Protein AF-A0A7C4RC76-F1 (afdb_monomer_lite)

Secondary structure (DSSP, 8-state):
-----TTS--S-SS-EEEEEEES-GGG-S-HHHHHHHHHHHEEEEEEEEEE--SSSHHHHHTT-SS-----

Structure (mmCIF, N/CA/C/O backbone):
data_AF-A0A7C4RC76-F1
#
_entry.id   AF-A0A7C4RC76-F1
#
loop_
_atom_site.group_PDB
_atom_site.id
_atom_site.type_symbol
_atom_site.label_atom_id
_atom_site.label_alt_id
_atom_site.label_comp_id
_atom_site.label_asym_id
_atom_site.label_entity_id
_atom_site.label_seq_id
_atom_site.pdbx_PDB_ins_code
_atom_site.Cartn_x
_atom_site.Cartn_y
_atom_site.Cartn_z
_atom_site.occupancy
_atom_site.B_iso_or_equiv
_atom_site.auth_seq_id
_atom_site.auth_comp_id
_atom_site.auth_asym_id
_atom_site.auth_atom_id
_atom_site.pdbx_PDB_model_num
ATOM 1 N N . MET A 1 1 ? 5.041 -4.709 16.627 1.00 41.16 1 MET A N 1
ATOM 2 C CA . MET A 1 1 ? 5.827 -4.388 15.419 1.00 41.16 1 MET A CA 1
ATOM 3 C C . MET A 1 1 ? 5.985 -5.677 14.639 1.00 41.16 1 MET A C 1
ATOM 5 O O . MET A 1 1 ? 6.846 -6.480 14.966 1.00 41.16 1 MET A O 1
ATOM 9 N N . THR A 1 2 ? 5.062 -5.936 13.717 1.00 43.34 2 THR A N 1
ATOM 10 C CA . THR A 1 2 ? 5.078 -7.151 12.893 1.00 43.34 2 THR A CA 1
ATOM 11 C C . THR A 1 2 ? 5.640 -6.760 11.537 1.00 43.34 2 THR A C 1
ATOM 13 O O . THR A 1 2 ? 5.079 -5.893 10.875 1.00 43.34 2 THR A O 1
ATOM 16 N N . PHE A 1 3 ? 6.769 -7.350 11.153 1.00 44.50 3 PHE A N 1
ATOM 17 C CA . PHE A 1 3 ? 7.299 -7.222 9.800 1.00 44.50 3 PHE A CA 1
ATOM 18 C C . PHE A 1 3 ? 6.483 -8.135 8.887 1.00 44.50 3 PHE A C 1
ATOM 20 O O . PHE A 1 3 ? 6.314 -9.317 9.187 1.00 44.50 3 PHE A O 1
ATOM 27 N N . VAL A 1 4 ? 5.940 -7.580 7.809 1.00 51.09 4 VAL A N 1
ATOM 28 C CA . VAL A 1 4 ? 5.093 -8.307 6.863 1.00 51.09 4 VAL A CA 1
ATOM 29 C C . VAL A 1 4 ? 5.813 -8.340 5.521 1.00 51.09 4 VAL A C 1
ATOM 31 O O . VAL A 1 4 ? 5.948 -7.312 4.868 1.00 51.09 4 VAL A O 1
ATOM 34 N N . ALA A 1 5 ? 6.283 -9.519 5.117 1.00 50.94 5 ALA A N 1
ATOM 35 C CA . ALA A 1 5 ? 6.720 -9.766 3.748 1.00 50.94 5 ALA A CA 1
ATOM 36 C C . ALA A 1 5 ? 5.480 -10.097 2.901 1.00 50.94 5 ALA A C 1
ATOM 38 O O . ALA A 1 5 ? 4.773 -11.066 3.185 1.0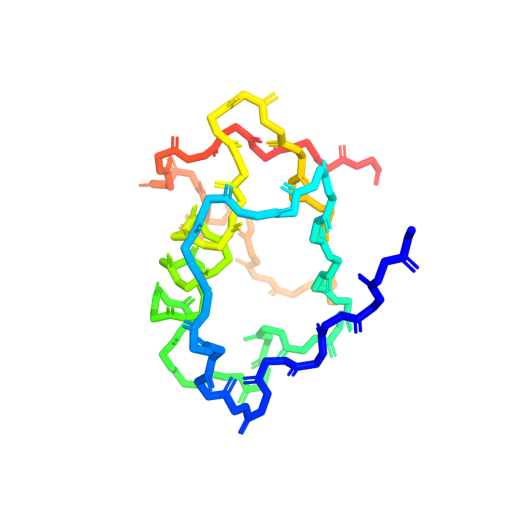0 50.94 5 ALA A O 1
ATOM 39 N N . LEU A 1 6 ? 5.192 -9.284 1.882 1.00 55.31 6 LEU A N 1
ATOM 40 C CA . LEU A 1 6 ? 3.999 -9.383 1.022 1.00 55.31 6 LEU A CA 1
ATOM 41 C C . LEU A 1 6 ? 4.128 -10.456 -0.071 1.00 55.31 6 LEU A C 1
ATOM 43 O O . LEU A 1 6 ? 3.596 -10.321 -1.167 1.00 55.31 6 LEU A O 1
ATOM 47 N N . GLU A 1 7 ? 4.809 -11.556 0.234 1.00 52.72 7 GLU A N 1
ATOM 48 C CA . GLU A 1 7 ? 4.915 -12.716 -0.660 1.00 52.72 7 GLU A CA 1
ATOM 49 C C . GLU A 1 7 ? 3.670 -13.618 -0.566 1.00 52.72 7 GLU A C 1
ATOM 51 O O . GLU A 1 7 ? 3.534 -14.605 -1.289 1.00 52.72 7 GLU A O 1
ATOM 56 N N . LYS A 1 8 ? 2.746 -13.294 0.352 1.00 58.34 8 LYS A N 1
ATOM 57 C CA . LYS A 1 8 ? 1.559 -14.090 0.668 1.00 58.34 8 LYS A CA 1
ATOM 58 C C . LYS A 1 8 ? 0.382 -13.201 1.074 1.00 58.34 8 LYS A C 1
ATOM 60 O O . LYS A 1 8 ? 0.564 -12.202 1.765 1.00 58.34 8 LYS A O 1
ATOM 65 N N . ILE A 1 9 ? -0.829 -13.610 0.694 1.00 63.94 9 ILE A N 1
ATOM 66 C CA . ILE A 1 9 ? -2.078 -12.962 1.119 1.00 63.94 9 ILE A CA 1
ATOM 67 C C . ILE A 1 9 ? -2.232 -13.129 2.634 1.00 63.94 9 ILE A C 1
ATOM 69 O O . ILE A 1 9 ? -2.195 -14.251 3.148 1.00 63.94 9 ILE A O 1
ATOM 73 N N . PHE A 1 10 ? -2.412 -12.016 3.345 1.00 70.94 10 PHE A N 1
ATOM 74 C CA . PHE A 1 10 ? -2.642 -12.027 4.788 1.00 70.94 10 PHE A CA 1
ATOM 75 C C . PHE A 1 10 ? -4.130 -12.233 5.101 1.00 70.94 10 PHE A C 1
ATOM 77 O O . PHE A 1 10 ? -4.954 -11.489 4.574 1.00 70.94 10 PHE A O 1
ATOM 84 N N . PRO A 1 1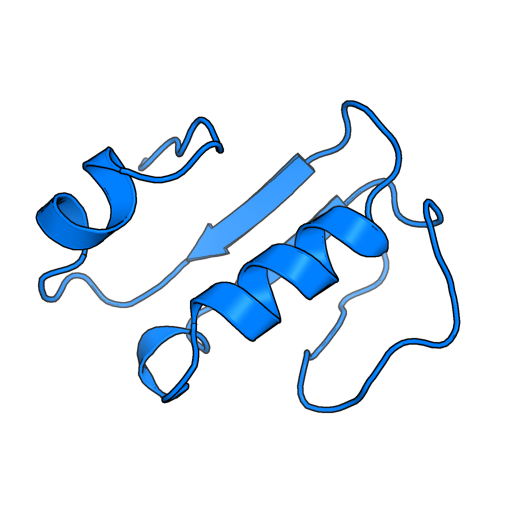1 ? -4.504 -13.170 5.991 1.00 77.31 11 PRO A N 1
ATOM 85 C CA . PRO A 1 11 ? -5.909 -13.479 6.283 1.00 77.31 11 PRO A CA 1
ATOM 86 C C . PRO A 1 11 ? -6.588 -12.476 7.235 1.00 77.31 11 PRO A C 1
ATOM 88 O O . PRO A 1 11 ? -7.668 -12.758 7.743 1.00 77.31 11 PRO A O 1
ATOM 91 N N . LEU A 1 12 ? -5.943 -11.346 7.537 1.00 83.75 12 LEU A N 1
ATOM 92 C CA . LEU A 1 12 ? -6.409 -10.359 8.510 1.00 83.75 12 LEU A CA 1
ATOM 93 C C . LEU A 1 12 ? -6.612 -9.002 7.841 1.00 83.75 12 LEU A C 1
ATOM 95 O O . LEU A 1 12 ? -5.761 -8.576 7.061 1.00 83.75 12 LEU A O 1
ATOM 99 N N . ASP A 1 13 ? -7.693 -8.319 8.207 1.00 91.19 13 ASP A N 1
ATOM 100 C CA . ASP A 1 13 ? -8.062 -6.975 7.751 1.00 91.19 13 ASP A CA 1
ATOM 101 C C . ASP A 1 13 ? -7.947 -6.005 8.931 1.00 91.19 13 ASP A C 1
ATOM 103 O O . ASP A 1 13 ? -8.303 -6.373 10.053 1.00 91.19 13 ASP A O 1
ATOM 107 N N . ASN A 1 14 ? -7.501 -4.764 8.700 1.00 92.12 14 ASN A N 1
ATOM 108 C CA . ASN A 1 14 ? -7.545 -3.686 9.701 1.00 92.12 14 ASN A CA 1
ATOM 109 C C . ASN A 1 14 ? -6.950 -4.104 11.070 1.00 92.12 14 ASN A C 1
ATOM 111 O O . ASN A 1 14 ? -7.532 -3.870 12.130 1.00 92.12 14 ASN A O 1
ATOM 115 N N . CYS A 1 15 ? -5.797 -4.778 11.047 1.00 91.50 15 CYS A N 1
ATOM 116 C CA . CYS A 1 15 ? -5.177 -5.390 12.228 1.00 91.50 15 CYS A CA 1
ATOM 117 C C . CYS A 1 15 ? -3.832 -4.763 12.605 1.00 91.50 15 CYS A C 1
ATOM 119 O O . CYS A 1 15 ? -3.432 -4.851 13.767 1.00 91.50 15 CYS A O 1
ATOM 121 N N . PHE A 1 16 ? -3.139 -4.116 11.667 1.00 88.31 16 PHE A N 1
ATOM 122 C CA . PHE A 1 16 ? -1.782 -3.619 11.894 1.00 88.31 16 PHE A CA 1
ATOM 123 C C . PHE A 1 16 ? -1.743 -2.109 12.133 1.00 88.31 16 PHE A C 1
ATOM 125 O O . PHE A 1 16 ? -2.386 -1.337 11.426 1.00 88.31 16 PHE A O 1
ATOM 132 N N . ASP A 1 17 ? -0.944 -1.699 13.121 1.00 88.25 17 ASP A N 1
ATOM 133 C CA . ASP A 1 17 ? -0.620 -0.290 13.392 1.00 88.25 17 ASP A CA 1
ATOM 134 C C . ASP A 1 17 ? 0.506 0.239 12.488 1.00 88.25 17 ASP A C 1
ATOM 136 O O . ASP A 1 17 ? 0.637 1.435 12.255 1.00 88.25 17 ASP A O 1
ATOM 140 N N . TYR A 1 18 ? 1.326 -0.665 11.951 1.00 85.94 18 TYR A N 1
ATOM 141 C CA . TYR A 1 18 ? 2.407 -0.325 11.035 1.00 85.94 18 TYR A CA 1
ATOM 142 C C . TYR A 1 18 ? 2.588 -1.439 10.013 1.00 85.94 18 TYR A C 1
ATOM 144 O O . TYR A 1 18 ? 2.601 -2.616 10.381 1.00 85.94 18 TYR A O 1
ATOM 152 N N . VAL A 1 19 ? 2.790 -1.061 8.754 1.00 85.94 19 VAL A N 1
ATOM 153 C CA . VAL A 1 19 ? 3.246 -1.954 7.682 1.00 85.94 19 VAL A CA 1
ATOM 154 C C . VAL A 1 19 ? 4.545 -1.393 7.121 1.00 85.94 19 VAL A C 1
ATOM 156 O O . VAL A 1 19 ? 4.679 -0.183 6.956 1.00 85.94 19 VAL A O 1
ATOM 159 N N . VAL A 1 20 ? 5.511 -2.266 6.843 1.00 85.69 20 VAL A N 1
ATOM 160 C CA . VAL A 1 20 ? 6.800 -1.893 6.251 1.00 85.69 20 VAL A CA 1
ATOM 161 C C . VAL A 1 20 ? 6.961 -2.644 4.935 1.00 85.69 20 VAL A C 1
ATOM 163 O O . VAL A 1 20 ? 6.919 -3.870 4.927 1.00 85.69 20 VAL A O 1
ATOM 166 N N . CYS A 1 21 ? 7.159 -1.913 3.841 1.00 84.00 21 CYS A N 1
ATOM 167 C CA . CYS A 1 21 ? 7.447 -2.445 2.511 1.00 84.00 21 CYS A CA 1
ATOM 168 C C . CYS A 1 21 ? 8.793 -1.877 2.047 1.00 84.00 21 CYS A C 1
ATOM 170 O O . CYS A 1 21 ? 8.849 -0.743 1.580 1.00 84.00 21 CYS A O 1
ATOM 172 N N . SER A 1 22 ? 9.875 -2.635 2.217 1.00 86.50 22 SER A N 1
ATOM 173 C CA . SER A 1 22 ? 11.246 -2.128 2.068 1.00 86.50 22 SER A CA 1
ATOM 174 C C . SER A 1 22 ? 11.970 -2.793 0.902 1.00 86.50 22 SER A C 1
ATOM 176 O O . SER A 1 22 ? 12.296 -3.967 1.020 1.00 86.50 22 SER A O 1
ATOM 178 N N . GLU A 1 23 ? 12.263 -2.051 -0.170 1.00 84.62 23 GLU A N 1
ATOM 179 C CA . GLU A 1 23 ? 13.048 -2.527 -1.334 1.00 84.62 23 GLU A CA 1
ATOM 180 C C . GLU A 1 23 ? 12.469 -3.809 -1.972 1.00 84.62 23 GLU A C 1
ATOM 182 O O . GLU A 1 23 ? 13.170 -4.778 -2.260 1.00 84.62 23 GLU A O 1
ATOM 187 N N . VAL A 1 24 ? 11.140 -3.856 -2.102 1.00 82.06 24 VAL A N 1
ATOM 188 C CA . VAL A 1 24 ? 10.428 -4.987 -2.728 1.00 82.06 24 VAL A CA 1
ATOM 189 C C . VAL A 1 24 ? 9.620 -4.537 -3.939 1.00 82.06 24 VAL A C 1
ATOM 191 O O . VAL A 1 24 ? 9.521 -5.266 -4.925 1.00 82.06 24 VAL A O 1
ATOM 194 N N . LEU A 1 25 ? 9.005 -3.355 -3.876 1.00 81.44 25 LEU A N 1
ATOM 195 C CA . LEU A 1 25 ? 7.944 -2.953 -4.797 1.00 81.44 25 LEU A CA 1
ATOM 196 C C . LEU A 1 25 ? 8.418 -2.842 -6.256 1.00 81.44 25 LEU A C 1
ATOM 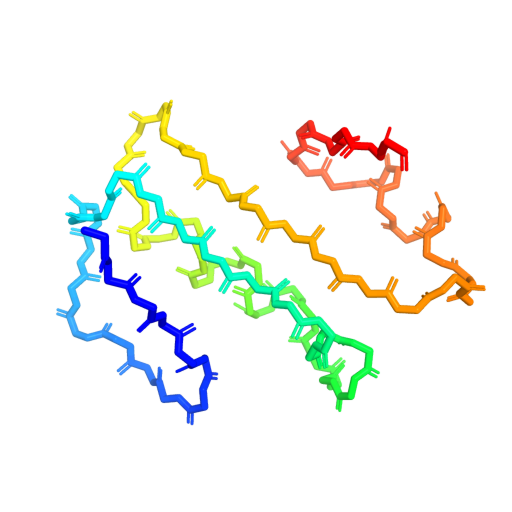198 O O . LEU A 1 25 ? 7.654 -3.103 -7.184 1.00 81.44 25 LEU A O 1
ATOM 202 N N . GLU A 1 26 ? 9.679 -2.490 -6.471 1.00 81.12 26 GLU A N 1
ATOM 203 C CA . GLU A 1 26 ? 10.342 -2.398 -7.769 1.00 81.12 26 GLU A CA 1
ATOM 204 C C . GLU A 1 26 ? 10.402 -3.739 -8.513 1.00 81.12 26 GLU A C 1
ATOM 206 O O . GLU A 1 26 ? 10.316 -3.765 -9.742 1.00 81.12 26 GLU A O 1
ATOM 211 N N . HIS A 1 27 ? 10.466 -4.848 -7.776 1.00 82.62 27 HIS A N 1
ATOM 212 C CA . HIS A 1 27 ? 10.491 -6.200 -8.327 1.00 82.62 27 HIS A CA 1
ATOM 213 C C . HIS A 1 27 ? 9.086 -6.741 -8.618 1.00 82.62 27 HIS A C 1
ATOM 215 O O . HIS A 1 27 ? 8.941 -7.755 -9.302 1.00 82.62 27 HIS A O 1
ATOM 221 N N . ILE A 1 28 ? 8.043 -6.059 -8.136 1.00 82.12 28 ILE A N 1
ATOM 222 C CA . ILE A 1 28 ? 6.659 -6.487 -8.305 1.00 82.12 28 ILE A CA 1
ATOM 223 C C . ILE A 1 28 ? 6.066 -5.912 -9.592 1.00 82.12 28 ILE A C 1
ATOM 225 O O . ILE A 1 28 ? 6.093 -4.701 -9.853 1.00 82.12 28 ILE A O 1
ATOM 229 N N . SER A 1 29 ? 5.480 -6.802 -10.395 1.00 83.19 29 SER A N 1
ATOM 230 C CA . SER A 1 29 ? 4.790 -6.447 -11.637 1.00 83.19 29 SER A CA 1
ATOM 231 C C . SER A 1 29 ? 3.516 -5.640 -11.363 1.00 83.19 29 SER A C 1
ATOM 233 O O . SER A 1 29 ? 3.334 -4.575 -11.947 1.00 83.19 29 SER A O 1
ATOM 235 N N . ASP A 1 30 ? 2.673 -6.099 -10.429 1.00 84.12 30 ASP A N 1
ATOM 236 C CA . ASP A 1 30 ? 1.455 -5.401 -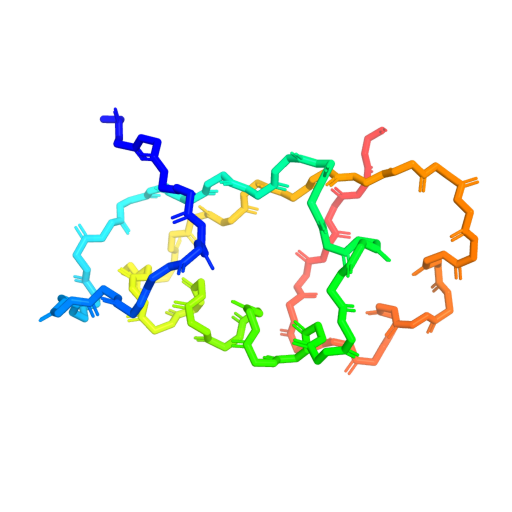9.992 1.00 84.12 30 ASP A CA 1
ATOM 237 C C . ASP A 1 30 ? 1.658 -4.706 -8.636 1.00 84.12 30 ASP A C 1
ATOM 239 O O . ASP A 1 30 ? 1.313 -5.211 -7.566 1.00 84.12 30 ASP A O 1
ATOM 243 N N . LYS A 1 31 ? 2.252 -3.513 -8.689 1.00 83.50 31 LYS A N 1
ATOM 244 C CA . LYS A 1 31 ? 2.526 -2.683 -7.506 1.00 83.50 31 LYS A CA 1
ATOM 245 C C . LYS A 1 31 ? 1.242 -2.235 -6.806 1.00 83.50 31 LYS A C 1
ATOM 247 O O . LYS A 1 31 ? 1.211 -2.119 -5.583 1.00 83.50 31 LYS A O 1
ATOM 252 N N . LEU A 1 32 ? 0.176 -1.987 -7.571 1.00 82.69 32 LEU A N 1
ATOM 253 C CA . LEU A 1 32 ? -1.104 -1.532 -7.028 1.00 82.69 32 LEU A CA 1
ATOM 254 C C . LEU A 1 32 ? -1.770 -2.616 -6.185 1.00 82.69 32 LEU A C 1
ATOM 256 O O . LEU A 1 32 ? -2.367 -2.285 -5.163 1.00 82.69 32 LEU A O 1
ATOM 260 N N . MET A 1 33 ? -1.653 -3.887 -6.575 1.00 85.38 33 MET A N 1
ATOM 261 C CA . MET A 1 33 ? -2.121 -5.006 -5.757 1.00 85.38 33 MET A CA 1
ATOM 262 C C . MET A 1 33 ? -1.446 -5.004 -4.380 1.00 85.38 33 MET A C 1
ATOM 264 O O . MET A 1 33 ? -2.138 -5.020 -3.365 1.00 85.38 33 MET A O 1
ATOM 268 N N . VAL A 1 34 ? -0.119 -4.865 -4.334 1.00 84.50 34 VAL A N 1
ATOM 269 C CA . VAL A 1 34 ? 0.642 -4.820 -3.073 1.00 84.50 34 VAL A CA 1
ATOM 270 C C . VAL A 1 34 ? 0.234 -3.625 -2.213 1.00 84.50 34 VAL A C 1
ATOM 272 O O . VAL A 1 34 ? -0.016 -3.779 -1.021 1.00 84.50 34 VAL A O 1
ATOM 275 N N . LEU A 1 35 ? 0.097 -2.439 -2.810 1.00 85.56 35 LEU A N 1
ATOM 276 C CA . LEU A 1 35 ? -0.334 -1.236 -2.091 1.00 85.56 35 LEU A CA 1
ATOM 277 C C . LEU A 1 35 ? -1.761 -1.364 -1.535 1.00 85.56 35 LEU A C 1
ATOM 279 O O . LEU A 1 35 ? -2.028 -0.914 -0.421 1.00 85.56 35 LEU A O 1
ATOM 283 N N . ARG A 1 36 ? -2.675 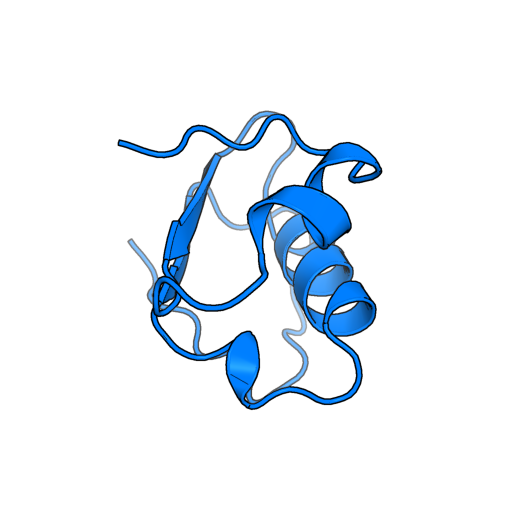-1.999 -2.281 1.00 87.69 36 ARG A N 1
ATOM 284 C CA . ARG A 1 36 ? -4.038 -2.292 -1.809 1.00 87.69 36 ARG A CA 1
ATOM 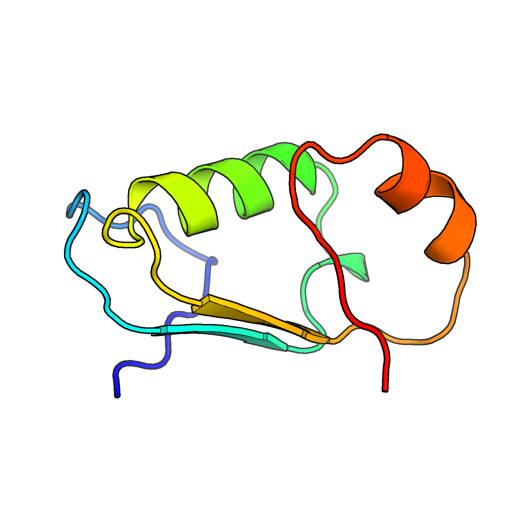285 C C . ARG A 1 36 ? -4.028 -3.261 -0.637 1.00 87.69 36 ARG A C 1
ATOM 287 O O . ARG A 1 36 ? -4.762 -3.038 0.319 1.00 87.69 36 ARG A O 1
ATOM 294 N N . GLU A 1 37 ? -3.183 -4.284 -0.682 1.00 88.56 37 GLU A N 1
ATOM 295 C CA . GLU A 1 37 ? -3.046 -5.228 0.425 1.00 88.56 37 GLU A CA 1
ATOM 296 C C . GLU A 1 37 ? -2.452 -4.558 1.667 1.00 88.56 37 GLU A C 1
ATOM 298 O O . GLU A 1 37 ? -3.013 -4.707 2.750 1.00 88.56 37 GLU A O 1
ATOM 303 N N . CYS A 1 38 ? -1.411 -3.729 1.525 1.00 88.00 38 CYS A N 1
ATOM 304 C CA . CYS A 1 38 ? -0.907 -2.897 2.624 1.00 88.00 38 CYS A CA 1
ATOM 305 C C . CYS A 1 38 ? -2.024 -2.065 3.264 1.00 88.00 38 CYS A C 1
ATOM 307 O O . CYS A 1 38 ? -2.144 -2.022 4.486 1.00 88.00 38 CYS A O 1
ATOM 309 N N . TYR A 1 39 ? -2.850 -1.419 2.439 1.00 89.12 39 TYR A N 1
ATOM 310 C CA . TYR A 1 39 ? -3.966 -0.612 2.918 1.00 89.12 39 TYR A CA 1
ATOM 311 C C . TYR A 1 39 ? -5.042 -1.449 3.619 1.00 89.12 39 TYR A C 1
ATOM 313 O O . TYR A 1 39 ? -5.505 -1.062 4.686 1.00 89.12 39 TYR A O 1
ATOM 321 N N . ARG A 1 40 ? -5.409 -2.611 3.061 1.00 91.88 40 ARG A N 1
ATOM 322 C CA . ARG A 1 40 ? -6.432 -3.507 3.624 1.00 91.88 40 ARG A CA 1
ATOM 323 C C . ARG A 1 40 ? -6.056 -4.004 5.019 1.00 91.88 40 ARG A C 1
ATOM 325 O O . ARG A 1 40 ? -6.910 -4.099 5.900 1.00 91.88 40 ARG A O 1
ATOM 332 N N . VAL A 1 41 ? -4.786 -4.351 5.226 1.00 90.31 41 VAL A N 1
ATOM 333 C CA . VAL A 1 41 ? -4.333 -4.912 6.505 1.00 90.31 41 VAL A CA 1
ATOM 334 C C . VAL A 1 41 ? -4.074 -3.830 7.566 1.00 90.31 41 VAL A C 1
ATOM 336 O O . VAL A 1 41 ? -4.143 -4.122 8.766 1.00 90.31 41 VAL A O 1
ATOM 339 N N . LEU A 1 42 ? -3.796 -2.587 7.155 1.00 90.12 42 LEU A N 1
ATOM 340 C CA . LEU A 1 42 ? -3.609 -1.448 8.056 1.00 90.12 42 LEU A CA 1
ATOM 341 C C . LEU A 1 42 ? -4.914 -1.049 8.734 1.00 90.12 42 LEU A C 1
ATOM 343 O O . LEU A 1 42 ? -5.974 -1.014 8.110 1.00 90.12 42 LEU A O 1
ATOM 347 N N . LYS A 1 43 ? -4.833 -0.686 10.019 1.00 92.38 43 LYS A N 1
ATOM 348 C CA . LYS A 1 43 ? -5.957 0.000 10.654 1.00 92.38 43 LYS A CA 1
ATOM 349 C C . LYS A 1 43 ? -6.157 1.381 10.023 1.00 92.38 43 LYS A C 1
ATOM 351 O O . LYS A 1 43 ? -5.193 2.030 9.616 1.00 92.38 43 LYS A O 1
ATOM 356 N N . SER A 1 44 ? -7.393 1.876 10.009 1.00 91.31 44 SER A N 1
ATOM 357 C CA . SER A 1 44 ? -7.673 3.249 9.564 1.00 91.31 44 SER A CA 1
ATOM 358 C C . SER A 1 44 ? -6.793 4.278 10.295 1.00 91.31 44 SER A C 1
ATOM 360 O O . SER A 1 44 ? -6.747 4.305 11.526 1.00 91.31 44 SER A O 1
ATOM 362 N N . GLY A 1 45 ? -6.105 5.133 9.533 1.00 88.56 45 GLY A N 1
ATOM 363 C CA . GLY A 1 45 ? -5.220 6.186 10.051 1.00 88.56 45 GLY A CA 1
ATOM 364 C C . GLY A 1 45 ? -3.818 5.727 10.476 1.00 88.56 45 GLY A C 1
ATOM 365 O O . GLY A 1 45 ? -3.071 6.530 11.026 1.00 88.56 45 GLY A O 1
ATOM 366 N N . GLN A 1 46 ? -3.459 4.462 10.246 1.00 91.12 46 GLN A N 1
ATOM 367 C CA . GLN A 1 46 ? -2.138 3.916 10.567 1.00 91.12 46 GLN A CA 1
ATOM 368 C C . GLN A 1 46 ? -1.156 3.996 9.392 1.00 91.12 46 GLN A C 1
ATOM 370 O O . GLN A 1 46 ? -1.528 4.334 8.268 1.00 91.12 46 GLN A O 1
ATOM 375 N N . ILE A 1 47 ? 0.125 3.728 9.665 1.00 86.94 47 ILE A N 1
ATOM 376 C CA . ILE A 1 47 ? 1.227 4.129 8.781 1.00 86.94 47 ILE A CA 1
ATOM 377 C C . ILE A 1 47 ? 1.762 2.953 7.953 1.00 86.94 47 ILE A C 1
ATOM 379 O O . ILE A 1 47 ? 2.141 1.909 8.488 1.00 86.94 47 ILE A O 1
ATOM 383 N N . LEU A 1 48 ? 1.889 3.177 6.641 1.00 87.19 48 LEU A N 1
ATOM 384 C CA . LEU A 1 48 ? 2.735 2.394 5.739 1.00 87.19 48 LEU A CA 1
ATOM 385 C C . LEU A 1 48 ? 4.093 3.091 5.585 1.00 87.19 48 LEU A C 1
ATOM 387 O O . LEU A 1 48 ? 4.157 4.206 5.072 1.00 87.19 48 LEU A O 1
ATOM 391 N N . LEU A 1 49 ? 5.177 2.426 5.979 1.00 86.25 49 LEU A N 1
ATOM 392 C CA . LEU A 1 49 ? 6.539 2.840 5.648 1.00 86.25 49 LEU A CA 1
ATOM 393 C C . LEU A 1 49 ? 6.991 2.101 4.387 1.00 86.25 49 LEU A C 1
ATOM 395 O O . LEU A 1 49 ? 7.124 0.878 4.402 1.00 86.25 49 LEU A O 1
ATOM 399 N N . LEU A 1 50 ? 7.233 2.840 3.306 1.00 84.44 50 LEU A N 1
ATOM 400 C CA . LEU A 1 50 ? 7.612 2.284 2.010 1.00 84.44 50 LEU A CA 1
ATOM 401 C C . LEU A 1 50 ? 8.981 2.813 1.583 1.00 84.44 50 LEU A C 1
ATOM 403 O O . LEU A 1 50 ? 9.189 4.024 1.553 1.00 84.44 50 LEU A O 1
ATOM 407 N N . THR A 1 51 ? 9.895 1.911 1.227 1.00 81.00 51 THR A N 1
ATOM 408 C CA . THR A 1 51 ? 11.192 2.247 0.626 1.00 81.00 51 THR A CA 1
ATOM 409 C C . THR A 1 51 ? 11.391 1.466 -0.670 1.00 81.00 51 THR A C 1
ATOM 411 O O . THR A 1 51 ? 10.825 0.388 -0.859 1.00 81.00 51 THR A O 1
ATOM 414 N N . THR A 1 52 ? 12.146 2.054 -1.589 1.00 80.19 52 THR A N 1
ATOM 415 C CA . THR A 1 52 ? 12.459 1.501 -2.908 1.00 80.19 52 THR A CA 1
ATOM 416 C C . THR A 1 52 ? 13.682 2.243 -3.466 1.00 80.19 52 THR A C 1
ATOM 418 O O . THR A 1 52 ? 13.865 3.430 -3.153 1.00 80.19 52 THR A O 1
ATOM 421 N N . PRO A 1 53 ? 14.484 1.622 -4.348 1.00 80.25 53 PRO A N 1
ATOM 422 C CA . PRO A 1 53 ? 15.627 2.262 -4.976 1.00 80.25 53 PRO A CA 1
ATOM 423 C C . PRO A 1 53 ? 15.200 3.499 -5.763 1.00 80.25 53 PRO A C 1
ATOM 425 O O . PRO A 1 53 ? 14.109 3.556 -6.329 1.00 80.25 53 PRO A O 1
ATOM 428 N N . ARG A 1 54 ? 16.073 4.510 -5.834 1.00 66.25 54 ARG A N 1
ATOM 429 C CA . ARG A 1 54 ? 15.793 5.786 -6.511 1.00 66.25 54 ARG A CA 1
ATOM 430 C C . ARG A 1 54 ? 15.858 5.651 -8.040 1.00 66.25 54 ARG A C 1
ATOM 432 O O . ARG A 1 54 ? 16.759 6.193 -8.676 1.00 66.25 54 ARG A O 1
ATOM 439 N N . THR A 1 55 ? 14.891 4.963 -8.637 1.00 63.19 55 THR A N 1
ATOM 440 C CA . THR A 1 55 ? 14.742 4.812 -10.092 1.00 63.19 55 THR A CA 1
ATOM 441 C C . THR A 1 55 ? 13.275 5.020 -10.506 1.00 63.19 55 THR A C 1
ATOM 443 O O . THR A 1 55 ? 12.416 4.192 -10.245 1.00 63.19 55 THR A O 1
ATOM 446 N N . GLY A 1 56 ? 12.948 6.159 -11.134 1.00 60.03 56 GLY A N 1
ATOM 447 C CA . GLY A 1 56 ? 11.661 6.394 -11.833 1.00 60.03 56 GLY A CA 1
ATOM 448 C C . GLY A 1 56 ? 10.391 6.669 -10.998 1.00 60.03 56 GLY A C 1
ATOM 449 O O . GLY A 1 56 ? 9.411 7.172 -11.534 1.00 60.03 56 GLY A O 1
ATOM 450 N N . LEU A 1 57 ? 10.399 6.435 -9.684 1.00 57.41 57 LEU A N 1
ATOM 451 C CA . LEU A 1 57 ? 9.184 6.382 -8.842 1.00 57.41 57 LEU A CA 1
ATOM 452 C C . LEU A 1 57 ? 8.424 7.693 -8.585 1.00 57.41 57 LEU A C 1
ATOM 454 O O . LEU A 1 57 ? 7.268 7.663 -8.159 1.00 57.41 57 LEU A O 1
ATOM 458 N N . ILE A 1 58 ? 9.043 8.852 -8.824 1.00 56.44 58 ILE A N 1
ATOM 459 C CA . ILE A 1 58 ? 8.410 10.155 -8.551 1.00 56.44 58 ILE A CA 1
ATOM 460 C C . ILE A 1 58 ? 7.187 10.381 -9.457 1.00 56.44 58 ILE A C 1
ATOM 462 O O . ILE A 1 58 ? 6.254 11.082 -9.068 1.00 56.44 58 ILE A O 1
ATOM 466 N N . GLU A 1 59 ? 7.166 9.802 -10.658 1.00 59.16 59 GLU A N 1
ATOM 467 C CA . GLU A 1 59 ? 6.052 9.967 -11.599 1.00 59.16 59 GLU A CA 1
ATOM 468 C C . GLU A 1 59 ? 4.882 9.025 -11.296 1.00 59.16 59 GLU A C 1
ATOM 470 O O . GLU A 1 59 ? 3.728 9.459 -11.335 1.00 59.16 59 GLU A O 1
ATOM 475 N N . ASP A 1 60 ? 5.170 7.782 -10.908 1.00 58.97 60 ASP A N 1
ATOM 476 C CA . ASP A 1 60 ? 4.157 6.750 -10.653 1.00 58.97 60 ASP A CA 1
ATOM 477 C C . ASP A 1 60 ? 3.284 7.069 -9.432 1.00 58.97 60 ASP A C 1
ATOM 479 O O . ASP A 1 60 ? 2.074 6.831 -9.428 1.00 58.97 60 ASP A O 1
ATOM 483 N N . PHE A 1 61 ? 3.878 7.671 -8.401 1.00 62.69 61 PHE A N 1
ATOM 484 C CA . PHE A 1 61 ? 3.210 7.896 -7.122 1.00 62.69 61 PHE A CA 1
ATOM 485 C C . PHE A 1 61 ? 2.484 9.235 -6.989 1.00 62.69 61 PHE A C 1
ATOM 487 O O . PHE A 1 61 ? 1.647 9.376 -6.102 1.00 62.69 61 PHE A O 1
ATOM 494 N N . LYS A 1 62 ? 2.681 10.185 -7.911 1.00 58.62 62 LYS A N 1
ATOM 495 C CA . LYS A 1 62 ? 1.876 11.425 -7.966 1.00 58.62 62 LYS A CA 1
ATOM 496 C C . LYS A 1 62 ? 0.376 11.176 -8.178 1.00 58.62 62 LYS A C 1
ATOM 498 O O . LYS A 1 62 ? -0.420 12.088 -7.986 1.00 58.62 62 LYS A O 1
ATOM 503 N N . LYS A 1 63 ? -0.008 9.967 -8.601 1.00 54.31 63 LYS A N 1
ATOM 504 C CA . LYS A 1 63 ? -1.402 9.547 -8.833 1.00 54.31 63 LYS A CA 1
ATOM 505 C C . LYS A 1 63 ? -1.955 8.634 -7.733 1.00 54.31 63 LYS A C 1
ATOM 507 O O . LYS A 1 63 ? -3.082 8.159 -7.846 1.00 54.31 63 LYS A O 1
ATOM 512 N N . SER A 1 64 ? -1.155 8.343 -6.711 1.00 58.16 64 SER A N 1
ATOM 513 C CA . SER A 1 64 ? -1.548 7.480 -5.602 1.00 58.16 64 SER A CA 1
ATOM 514 C C . SER A 1 64 ? -2.552 8.190 -4.684 1.00 58.16 64 SER A C 1
ATOM 516 O O . SER A 1 64 ? -2.395 9.383 -4.438 1.00 58.16 64 SER A O 1
ATOM 518 N N . PRO A 1 65 ? -3.550 7.474 -4.129 1.00 57.38 65 PRO A N 1
ATOM 519 C CA . PRO A 1 65 ? -4.435 8.012 -3.093 1.00 57.38 65 PRO A CA 1
ATOM 520 C C . PRO A 1 65 ? -3.741 8.157 -1.724 1.00 57.38 65 PRO A C 1
ATOM 522 O O . PRO A 1 65 ? -4.366 8.608 -0.770 1.00 57.38 65 PRO A O 1
ATOM 525 N N . PHE A 1 66 ? -2.480 7.733 -1.612 1.00 58.53 66 PHE A N 1
ATOM 526 C CA . PHE A 1 66 ? -1.683 7.801 -0.392 1.00 58.53 66 PHE A CA 1
ATOM 527 C C . PHE A 1 66 ? -0.748 9.011 -0.411 1.00 58.53 66 PHE A C 1
ATOM 529 O O . PHE A 1 66 ? -0.018 9.203 -1.385 1.00 58.53 66 PHE A O 1
ATOM 536 N N . ASP A 1 67 ? -0.721 9.761 0.693 1.00 59.34 67 ASP A N 1
ATOM 537 C CA . ASP A 1 67 ? 0.296 10.779 0.956 1.00 59.34 67 ASP A CA 1
ATOM 538 C C . ASP A 1 67 ? 1.648 10.094 1.182 1.00 59.34 67 ASP A C 1
ATOM 540 O O . ASP A 1 67 ? 1.870 9.425 2.194 1.00 59.34 67 ASP A O 1
ATOM 544 N N . ILE A 1 68 ? 2.557 10.226 0.216 1.00 59.22 68 ILE A N 1
ATOM 545 C CA . ILE A 1 68 ? 3.864 9.567 0.260 1.00 59.22 68 ILE A CA 1
ATOM 546 C C . ILE A 1 68 ? 4.924 10.591 0.634 1.00 59.22 68 ILE A C 1
ATOM 548 O O . ILE A 1 68 ? 5.280 11.470 -0.152 1.00 59.22 68 ILE A O 1
ATOM 552 N N . TYR A 1 69 ? 5.447 10.448 1.848 1.00 51.66 69 TYR A N 1
ATOM 553 C CA . TYR A 1 69 ? 6.588 11.211 2.331 1.00 51.66 69 TYR A CA 1
ATOM 554 C C . TYR A 1 69 ? 7.889 10.509 1.943 1.00 51.66 69 TYR A C 1
ATOM 556 O O . TYR A 1 69 ? 8.226 9.459 2.486 1.00 51.66 69 TYR A O 1
ATOM 564 N N . TYR A 1 70 ? 8.641 11.119 1.029 1.00 50.09 70 TYR A N 1
ATOM 565 C CA . TYR A 1 70 ? 10.044 10.780 0.801 1.00 50.09 70 TYR A CA 1
ATOM 566 C C . TYR A 1 70 ? 10.904 11.603 1.765 1.00 50.09 70 TYR A C 1
ATOM 568 O O . TYR A 1 70 ? 10.689 12.811 1.899 1.00 50.09 70 TYR A O 1
ATOM 576 N N . ARG A 1 71 ? 11.858 10.959 2.439 1.00 43.97 71 ARG A N 1
ATOM 577 C CA . ARG A 1 71 ? 12.895 11.638 3.221 1.00 43.97 71 ARG A CA 1
ATOM 578 C C . ARG A 1 71 ? 14.227 11.571 2.489 1.00 43.97 71 ARG A C 1
ATOM 580 O O . ARG A 1 71 ? 14.472 10.531 1.842 1.00 43.97 71 ARG A O 1
#

Radius of gyration: 11.83 Å; chains: 1; bounding box: 24×26×27 Å

Foldseek 3Di:
DDADDVPDQDPAFQADLEYEAEACLVVDPCSVVVVVSRNGRHHPPHDYHYYHPPDPVVVVCVPPPDDDDDD

Sequence (71 aa):
MTFVALEKIFPLDNCFDYVVCSEVLEHISDKLMVLRECYRVLKSGQILLLTTPRTGLIEDFKKSPFDIYYR

pLDDT: mean 74.18, std 15.58, range [41.16, 92.38]